Protein AF-A0A1I3LN81-F1 (afdb_monomer_lite)

pLDDT: mean 90.74, std 4.1, range [77.69, 95.94]

Secondary structure (DSSP, 8-state):
--HHHHHHHHHHHHHTT---TT-GGGSHHHH-GGG--GGGSTTSPPPPP-HHHHHTSHHHHHHH-HHHHHHH-SSGGGGGG--SSS--GGG--

Structure (mmCIF, N/CA/C/O backbone):
data_AF-A0A1I3LN81-F1
#
_entry.id   AF-A0A1I3LN81-F1
#
loop_
_atom_site.group_PDB
_atom_site.id
_atom_site.type_symbol
_atom_site.label_atom_id
_atom_site.label_alt_id
_atom_site.label_comp_id
_atom_site.label_asym_id
_atom_site.label_entity_id
_atom_site.label_seq_id
_atom_site.pdbx_PDB_ins_code
_atom_site.Cartn_x
_atom_site.Cartn_y
_atom_site.Cartn_z
_atom_site.occupancy
_atom_site.B_iso_or_equiv
_atom_site.auth_seq_id
_atom_site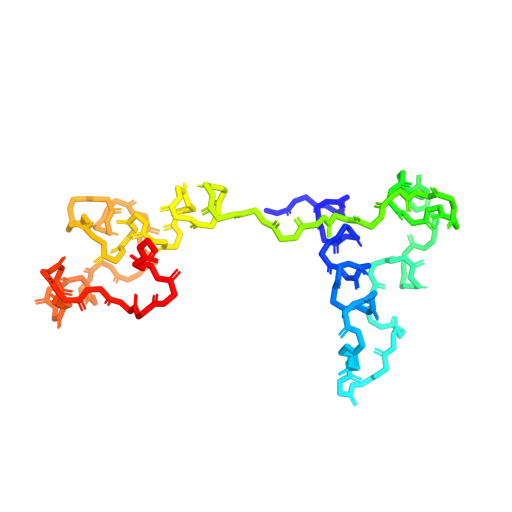.auth_comp_id
_atom_site.auth_asym_id
_atom_site.auth_atom_id
_atom_site.pdbx_PDB_model_num
ATOM 1 N N . MET A 1 1 ? 3.317 8.449 -0.378 1.00 77.69 1 MET A N 1
ATOM 2 C CA . MET A 1 1 ? 3.860 7.566 -1.420 1.00 77.69 1 MET A CA 1
ATOM 3 C C . MET A 1 1 ? 4.789 8.400 -2.273 1.00 77.69 1 MET A C 1
ATOM 5 O O . MET A 1 1 ? 4.346 9.403 -2.822 1.00 77.69 1 MET A O 1
ATOM 9 N N . THR A 1 2 ? 6.073 8.075 -2.277 1.00 91.19 2 THR A N 1
ATOM 10 C CA . THR A 1 2 ? 7.091 8.739 -3.096 1.00 91.19 2 THR A CA 1
ATOM 11 C C . THR A 1 2 ? 7.028 8.232 -4.541 1.00 91.19 2 THR A C 1
ATOM 13 O O . THR A 1 2 ? 6.511 7.140 -4.778 1.00 91.19 2 THR A O 1
ATOM 16 N N . PRO A 1 3 ? 7.594 8.966 -5.515 1.00 93.44 3 PRO A N 1
ATOM 17 C CA . PRO A 1 3 ? 7.729 8.488 -6.893 1.00 93.44 3 PRO A CA 1
ATOM 18 C C . PRO A 1 3 ? 8.336 7.081 -7.006 1.00 93.44 3 PRO A C 1
ATOM 20 O O . PRO A 1 3 ? 7.833 6.242 -7.749 1.00 93.44 3 PRO A O 1
ATOM 23 N N . ASN A 1 4 ? 9.388 6.797 -6.231 1.00 93.12 4 ASN A N 1
ATOM 24 C CA . ASN A 1 4 ? 10.046 5.492 -6.253 1.00 93.12 4 ASN A CA 1
ATOM 25 C C . ASN A 1 4 ? 9.169 4.390 -5.632 1.00 93.12 4 ASN A C 1
ATOM 27 O O . ASN A 1 4 ? 9.129 3.281 -6.150 1.00 93.12 4 ASN A O 1
ATOM 31 N N . GLU A 1 5 ? 8.414 4.693 -4.569 1.00 91.06 5 GLU A N 1
ATOM 32 C CA . GLU A 1 5 ? 7.427 3.754 -4.010 1.00 91.06 5 GLU A CA 1
ATOM 33 C C . GLU A 1 5 ? 6.308 3.438 -5.011 1.00 91.06 5 GLU A C 1
ATOM 35 O O . GLU A 1 5 ? 5.892 2.285 -5.110 1.00 91.06 5 GLU A O 1
ATOM 40 N N . SER A 1 6 ? 5.851 4.428 -5.785 1.00 90.88 6 SER A N 1
ATOM 41 C CA . SER A 1 6 ? 4.877 4.204 -6.860 1.00 90.88 6 SER A CA 1
ATOM 42 C C . SER A 1 6 ? 5.442 3.297 -7.957 1.00 90.88 6 SER A C 1
ATOM 44 O O . SER A 1 6 ? 4.765 2.370 -8.390 1.00 90.88 6 SER A O 1
ATOM 46 N N . ALA A 1 7 ? 6.700 3.504 -8.363 1.00 93.06 7 ALA A N 1
ATOM 47 C CA . ALA A 1 7 ? 7.380 2.640 -9.331 1.00 93.06 7 ALA A CA 1
ATOM 48 C C . ALA A 1 7 ? 7.500 1.189 -8.831 1.00 93.06 7 ALA A C 1
ATOM 50 O O . ALA A 1 7 ? 7.214 0.246 -9.572 1.00 93.06 7 ALA A O 1
ATOM 51 N N . ALA A 1 8 ? 7.871 1.011 -7.558 1.00 92.25 8 ALA A N 1
ATOM 52 C CA . ALA A 1 8 ? 7.935 -0.297 -6.910 1.00 92.25 8 ALA A CA 1
ATOM 53 C C . ALA A 1 8 ? 6.559 -0.986 -6.896 1.00 92.25 8 ALA A C 1
ATOM 55 O O . ALA A 1 8 ? 6.446 -2.179 -7.190 1.00 92.25 8 ALA A O 1
ATOM 56 N N . PHE A 1 9 ? 5.502 -0.231 -6.577 1.00 89.38 9 PHE A N 1
ATOM 57 C CA . PHE A 1 9 ? 4.123 -0.715 -6.598 1.00 89.38 9 PHE A CA 1
ATOM 58 C C . PHE A 1 9 ? 3.705 -1.165 -8.003 1.00 89.38 9 PHE A C 1
ATOM 60 O O . PHE A 1 9 ? 3.223 -2.287 -8.154 1.00 89.38 9 PHE A O 1
ATOM 67 N N . ASP A 1 10 ? 3.961 -0.351 -9.030 1.00 90.00 10 ASP A N 1
ATOM 68 C CA . ASP A 1 10 ? 3.634 -0.688 -10.419 1.00 90.00 10 ASP A CA 1
ATOM 69 C C . ASP A 1 10 ? 4.322 -1.985 -10.863 1.00 90.00 10 ASP A C 1
ATOM 71 O O . ASP A 1 10 ? 3.680 -2.873 -11.431 1.00 90.00 10 ASP A O 1
ATOM 75 N N . LYS A 1 11 ? 5.611 -2.151 -10.541 1.00 89.25 11 LYS A N 1
ATOM 76 C CA . LYS A 1 11 ? 6.344 -3.391 -10.836 1.00 89.25 11 LYS A CA 1
ATOM 77 C C . LYS A 1 11 ? 5.822 -4.592 -10.064 1.00 89.25 11 LYS A C 1
ATOM 79 O O . LYS A 1 11 ? 5.758 -5.675 -10.636 1.00 89.25 11 LYS A O 1
ATOM 84 N N . CYS A 1 12 ? 5.439 -4.420 -8.800 1.00 89.50 12 CYS A N 1
ATOM 85 C CA . CYS A 1 12 ? 4.814 -5.477 -8.003 1.00 89.50 12 CYS A CA 1
ATOM 86 C C . CYS A 1 12 ? 3.523 -5.978 -8.668 1.00 89.50 12 CYS A C 1
ATOM 88 O O . CYS A 1 12 ? 3.362 -7.179 -8.881 1.00 89.50 12 CYS A O 1
ATOM 90 N N . MET A 1 13 ? 2.637 -5.059 -9.064 1.00 89.12 13 MET A N 1
ATOM 91 C CA . MET A 1 13 ? 1.367 -5.403 -9.707 1.00 89.12 13 MET A CA 1
ATOM 92 C C . MET A 1 13 ? 1.584 -6.103 -11.055 1.00 89.12 13 MET A C 1
ATOM 94 O O . MET A 1 13 ? 1.019 -7.171 -11.289 1.00 89.12 13 MET A O 1
ATOM 98 N N . LEU A 1 14 ? 2.450 -5.556 -11.914 1.00 87.94 14 LEU A N 1
ATOM 99 C CA . LEU A 1 14 ? 2.771 -6.160 -13.213 1.00 87.94 14 LEU A CA 1
ATOM 100 C C . LEU A 1 14 ? 3.451 -7.529 -13.060 1.00 87.94 14 LEU A C 1
ATOM 102 O O . LEU A 1 14 ? 3.100 -8.474 -13.763 1.00 87.94 14 LEU A O 1
ATOM 106 N N . GLY A 1 15 ? 4.386 -7.664 -12.114 1.00 86.69 15 GLY A N 1
ATOM 107 C CA . GLY A 1 15 ? 5.079 -8.922 -11.821 1.00 86.69 15 GLY A CA 1
ATOM 108 C C . GLY A 1 15 ? 4.159 -10.015 -11.272 1.00 86.69 15 GLY A C 1
ATOM 109 O O . GLY A 1 15 ? 4.429 -11.196 -11.467 1.00 86.69 15 GLY A O 1
ATOM 110 N N . ALA A 1 16 ? 3.048 -9.634 -10.637 1.00 88.56 16 ALA A N 1
ATOM 111 C CA . ALA A 1 16 ? 1.989 -10.546 -10.210 1.00 88.56 16 ALA A CA 1
ATOM 112 C C . ALA A 1 16 ? 0.953 -10.851 -11.317 1.00 88.56 16 ALA A C 1
ATOM 114 O O . ALA A 1 16 ? -0.017 -11.561 -11.060 1.00 88.56 16 ALA A O 1
ATOM 115 N N . GLY A 1 17 ? 1.145 -10.338 -12.539 1.00 89.44 17 GLY A N 1
ATOM 116 C CA . GLY A 1 17 ? 0.281 -10.597 -13.694 1.00 89.44 17 GLY A CA 1
ATOM 117 C C . GLY A 1 17 ? -0.936 -9.675 -13.808 1.00 89.44 17 GLY A C 1
ATOM 118 O O . GLY A 1 17 ? -1.783 -9.896 -14.673 1.00 89.44 17 GLY A O 1
ATOM 119 N N . TYR A 1 18 ? -1.042 -8.638 -12.971 1.00 89.81 18 TYR A N 1
ATOM 120 C CA . TYR A 1 18 ? -2.101 -7.642 -13.115 1.00 89.81 18 TYR A CA 1
ATOM 121 C C . TYR A 1 18 ? -1.824 -6.727 -14.305 1.00 89.81 18 TYR A C 1
ATOM 123 O O . TYR A 1 18 ? -0.685 -6.367 -14.594 1.00 89.81 18 TYR A O 1
ATOM 131 N N . THR A 1 19 ? -2.892 -6.286 -14.962 1.00 89.62 19 THR A N 1
ATOM 132 C CA . THR A 1 19 ? -2.823 -5.333 -16.071 1.00 89.62 19 THR A CA 1
ATOM 133 C C . THR A 1 19 ? -3.579 -4.060 -15.727 1.00 89.62 19 THR A C 1
ATOM 135 O O . THR A 1 19 ? -4.715 -4.110 -15.251 1.00 89.62 19 THR A O 1
ATOM 138 N N . TYR A 1 20 ? -2.988 -2.906 -16.021 1.00 86.06 20 TYR A N 1
ATOM 139 C CA . TYR A 1 20 ? -3.671 -1.625 -15.882 1.00 86.06 20 TYR A CA 1
ATOM 140 C C . TYR A 1 20 ? -4.736 -1.454 -16.966 1.00 86.06 20 TYR A C 1
ATOM 142 O O . TYR A 1 20 ? -4.464 -1.650 -18.149 1.00 86.06 20 TYR A O 1
ATOM 150 N N . LYS A 1 21 ? -5.936 -1.012 -16.566 1.00 84.62 21 LYS A N 1
ATOM 151 C CA . LYS A 1 21 ? -7.080 -0.783 -17.468 1.00 84.62 21 LYS A CA 1
ATOM 152 C C . LYS A 1 21 ? -6.736 0.108 -18.671 1.00 84.62 21 LYS A C 1
ATOM 154 O O . LYS A 1 21 ? -7.258 -0.111 -19.756 1.00 84.62 21 LYS A O 1
ATOM 159 N N . TYR A 1 22 ? -5.868 1.099 -18.473 1.00 82.69 22 TYR A N 1
ATOM 160 C CA . TYR A 1 22 ? -5.442 2.054 -19.504 1.00 82.69 22 TYR A CA 1
ATOM 161 C C . TYR A 1 22 ? -4.004 1.803 -19.992 1.00 82.69 22 TYR A C 1
ATOM 163 O O . TYR A 1 22 ? -3.361 2.707 -20.523 1.00 82.69 22 TYR A O 1
ATOM 171 N N . GLY A 1 23 ? -3.488 0.586 -19.794 1.00 80.88 23 GLY A N 1
ATOM 172 C CA . GLY A 1 23 ? -2.116 0.212 -20.130 1.00 80.88 23 GLY A CA 1
ATOM 173 C C . GLY A 1 23 ? -1.063 0.779 -19.171 1.00 80.88 23 GLY A C 1
ATOM 174 O O . GLY A 1 23 ? -1.363 1.518 -18.233 1.00 80.88 23 GLY A O 1
ATOM 175 N N . SER A 1 24 ? 0.200 0.417 -19.409 1.00 79.31 24 SER A N 1
ATOM 176 C CA . SER A 1 24 ? 1.346 0.817 -18.580 1.00 79.31 24 SER A CA 1
ATOM 177 C C . SER A 1 24 ? 1.849 2.240 -18.846 1.00 79.31 24 SER A C 1
ATOM 179 O O . SER A 1 24 ? 2.713 2.720 -18.117 1.00 79.31 24 SER A O 1
ATOM 181 N N . SER A 1 25 ? 1.292 2.951 -19.832 1.00 78.94 25 SER A N 1
ATOM 182 C CA . SER A 1 25 ? 1.670 4.333 -20.170 1.00 78.94 25 SER A CA 1
ATOM 183 C C . SER A 1 25 ? 1.495 5.319 -19.013 1.00 78.94 25 SER A C 1
ATOM 185 O O . SER A 1 25 ? 2.194 6.325 -18.953 1.00 78.94 25 SER A O 1
ATOM 187 N N . HIS A 1 26 ? 0.600 5.004 -18.074 1.00 80.38 26 HIS A N 1
ATOM 188 C CA . HIS A 1 26 ? 0.336 5.801 -16.878 1.00 80.38 26 HIS A CA 1
ATOM 189 C C . HIS A 1 26 ? 1.230 5.432 -15.687 1.00 80.38 26 HIS A C 1
ATOM 191 O O . HIS A 1 26 ? 1.196 6.124 -14.671 1.00 80.38 26 HIS A O 1
ATOM 197 N N . THR A 1 27 ? 2.033 4.367 -15.792 1.00 88.25 27 THR A N 1
ATOM 198 C CA . THR A 1 27 ? 3.020 4.043 -14.755 1.00 88.25 27 THR A CA 1
ATOM 199 C C . THR A 1 27 ? 4.075 5.132 -14.708 1.00 88.25 27 THR A C 1
ATOM 201 O O . THR A 1 27 ? 4.397 5.764 -15.723 1.00 88.25 27 THR A O 1
ATOM 204 N N . ILE A 1 28 ? 4.645 5.366 -13.532 1.00 90.06 28 ILE A N 1
ATOM 205 C CA . ILE A 1 28 ? 5.617 6.452 -13.379 1.00 90.06 28 ILE A CA 1
ATOM 206 C C . ILE A 1 28 ? 6.882 6.216 -14.216 1.00 90.06 28 ILE A C 1
ATOM 208 O O . ILE A 1 28 ? 7.461 7.160 -14.747 1.00 90.06 28 ILE A O 1
ATOM 212 N N . CYS A 1 29 ? 7.254 4.950 -14.421 1.00 90.94 29 CYS A N 1
ATOM 213 C CA . CYS A 1 29 ? 8.412 4.574 -15.225 1.00 90.94 29 CYS A CA 1
ATOM 214 C C . CYS A 1 29 ? 8.238 4.865 -16.719 1.00 90.94 29 CYS A C 1
ATOM 216 O O . CYS A 1 29 ? 9.218 5.165 -17.395 1.00 90.94 29 CYS A O 1
ATOM 218 N N . THR A 1 30 ? 7.010 4.788 -17.244 1.00 90.31 30 THR A N 1
ATOM 219 C CA . THR A 1 30 ? 6.724 5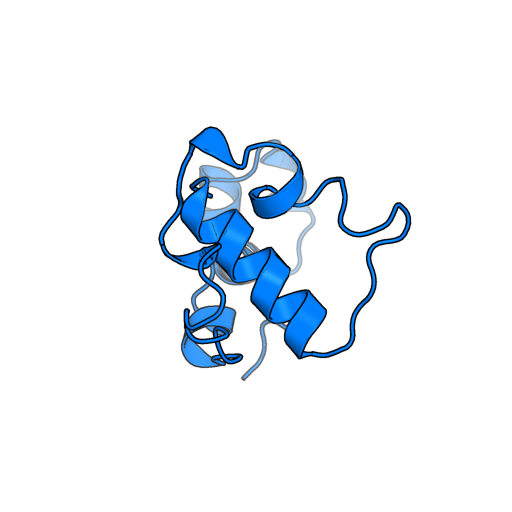.108 -18.652 1.00 90.31 30 THR A CA 1
ATOM 220 C C . THR A 1 30 ? 6.391 6.584 -18.851 1.00 90.31 30 THR A C 1
ATOM 222 O O . THR A 1 30 ? 6.818 7.176 -19.837 1.00 90.31 30 THR A O 1
ATOM 225 N N . SER A 1 31 ? 5.654 7.193 -17.919 1.00 90.94 31 SER A N 1
ATOM 226 C CA . SER A 1 31 ? 5.207 8.588 -18.036 1.00 90.94 31 SER A CA 1
ATOM 227 C C . SER A 1 31 ? 6.295 9.610 -17.694 1.00 90.94 31 SER A C 1
ATOM 229 O O . SER A 1 31 ? 6.278 10.717 -18.228 1.00 90.94 31 SER A O 1
ATOM 231 N N . GLN A 1 32 ? 7.246 9.263 -16.819 1.00 92.06 32 GLN A N 1
ATOM 232 C CA . GLN A 1 32 ? 8.303 10.165 -16.347 1.00 92.06 32 GLN A CA 1
ATOM 233 C C . GLN A 1 32 ? 9.693 9.496 -16.370 1.00 92.06 32 GLN A C 1
ATOM 235 O O . GLN A 1 32 ? 10.354 9.391 -15.332 1.00 92.06 32 GLN A O 1
ATOM 240 N N . PRO A 1 33 ? 10.189 9.063 -17.548 1.00 89.19 33 PRO A N 1
ATOM 241 C CA . PRO A 1 33 ? 11.468 8.353 -17.652 1.00 89.19 33 PRO A CA 1
ATOM 242 C C . PRO A 1 33 ? 12.674 9.206 -17.222 1.00 89.19 33 PRO A C 1
ATOM 244 O O . PRO A 1 33 ? 13.687 8.668 -16.779 1.00 89.19 33 PRO A O 1
ATOM 247 N N . SER A 1 34 ? 12.566 10.537 -17.291 1.00 93.25 34 SER A N 1
ATOM 248 C CA . SER A 1 34 ? 13.620 11.478 -16.883 1.00 93.25 34 SER A CA 1
ATOM 249 C C . SER A 1 34 ? 13.940 11.449 -15.386 1.00 93.25 34 SER A C 1
ATOM 251 O O . SER A 1 34 ? 15.028 11.870 -15.001 1.00 93.25 34 SER A O 1
ATOM 253 N N . LEU A 1 35 ? 13.040 10.929 -14.541 1.00 91.19 35 LEU A N 1
ATOM 254 C CA . LEU A 1 35 ? 13.282 10.802 -13.100 1.00 91.19 35 LEU A CA 1
ATOM 255 C C . LEU A 1 35 ? 14.326 9.732 -12.757 1.00 91.19 35 LEU A C 1
ATOM 257 O O . LEU A 1 35 ? 14.827 9.731 -11.635 1.00 91.19 35 LEU A O 1
ATOM 261 N N . ASN A 1 36 ? 14.639 8.827 -13.695 1.00 91.31 36 ASN A N 1
ATOM 262 C CA . ASN A 1 36 ? 15.639 7.765 -13.539 1.00 91.31 36 ASN A C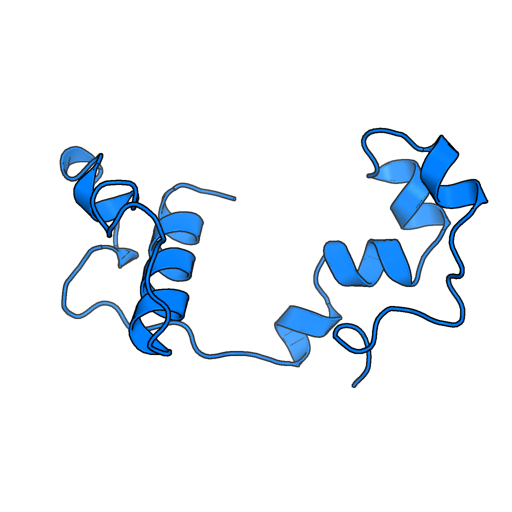A 1
ATOM 263 C C . ASN A 1 36 ? 15.538 7.031 -12.184 1.00 91.31 36 ASN A C 1
ATOM 265 O O . ASN A 1 36 ? 16.532 6.822 -11.481 1.00 91.31 36 ASN A O 1
ATOM 269 N N . LEU A 1 37 ? 14.305 6.696 -11.788 1.00 94.56 37 LEU A N 1
ATOM 270 C CA . LEU A 1 37 ? 14.023 6.092 -10.490 1.00 94.56 37 LEU A CA 1
ATOM 271 C C . LEU A 1 37 ? 14.678 4.702 -10.407 1.00 94.56 37 LEU A C 1
ATOM 273 O O . LEU A 1 37 ? 14.549 3.929 -11.361 1.00 94.56 37 LEU A O 1
ATOM 277 N N . PRO A 1 38 ? 15.329 4.347 -9.282 1.00 93.25 38 PRO A N 1
ATOM 278 C CA . PRO A 1 38 ? 15.943 3.033 -9.092 1.00 93.25 38 PRO A CA 1
ATOM 279 C C . PRO A 1 38 ? 15.017 1.866 -9.439 1.00 93.25 38 PRO A C 1
ATOM 281 O O . PRO A 1 38 ? 15.433 0.929 -10.113 1.00 93.25 38 PRO A O 1
ATOM 284 N N . GLU A 1 39 ? 13.749 1.955 -9.044 1.00 92.94 39 GLU A N 1
ATOM 285 C CA . GLU A 1 39 ? 12.759 0.902 -9.278 1.00 92.94 39 GLU A CA 1
ATOM 286 C C . GLU A 1 39 ? 12.407 0.727 -10.755 1.00 92.94 39 GLU A C 1
ATOM 288 O O . GLU A 1 39 ? 12.099 -0.380 -11.183 1.00 92.94 39 GLU A O 1
ATOM 293 N N . CYS A 1 40 ? 12.536 1.772 -11.575 1.00 91.94 40 CYS A N 1
ATOM 294 C CA . CYS A 1 40 ? 12.251 1.703 -13.009 1.00 91.94 40 CYS A CA 1
ATOM 295 C C . CYS A 1 40 ? 13.325 0.971 -13.821 1.00 91.94 40 CYS A C 1
ATOM 297 O O . CYS A 1 40 ? 13.155 0.779 -15.026 1.00 91.94 40 CYS A O 1
ATOM 299 N N . ARG A 1 41 ? 14.425 0.546 -13.190 1.00 90.94 41 ARG A N 1
ATOM 300 C CA . ARG A 1 41 ? 15.470 -0.215 -13.874 1.00 90.94 41 ARG A CA 1
ATOM 301 C C . ARG A 1 41 ? 14.988 -1.634 -14.213 1.00 90.94 41 ARG A C 1
ATOM 303 O O . ARG A 1 41 ? 14.234 -2.225 -13.428 1.00 90.94 41 ARG A O 1
ATOM 310 N N . PRO A 1 42 ? 15.420 -2.211 -15.349 1.00 86.44 42 PRO A N 1
ATOM 311 C CA . PRO A 1 42 ? 15.028 -3.566 -15.743 1.00 86.44 42 PRO A CA 1
ATOM 312 C C . PRO A 1 42 ? 15.405 -4.641 -14.716 1.00 86.44 42 PRO A C 1
ATOM 314 O O . PRO A 1 42 ? 14.656 -5.592 -14.519 1.00 86.44 42 PRO A O 1
ATOM 317 N N . ASP A 1 43 ? 16.543 -4.471 -14.044 1.00 89.00 43 ASP A N 1
ATOM 318 C CA . ASP A 1 43 ? 17.105 -5.387 -13.049 1.00 89.00 43 ASP A CA 1
ATOM 319 C C . ASP A 1 43 ? 16.622 -5.117 -11.618 1.00 89.00 43 ASP A C 1
ATOM 321 O O . ASP A 1 43 ? 16.902 -5.911 -10.719 1.00 89.00 43 ASP A O 1
ATOM 325 N N . ALA A 1 44 ? 15.885 -4.023 -11.382 1.00 90.00 44 ALA A N 1
ATOM 326 C CA . ALA A 1 44 ? 15.401 -3.724 -10.041 1.00 90.00 44 ALA A CA 1
ATOM 327 C C . ALA A 1 44 ? 14.468 -4.848 -9.543 1.00 90.00 44 ALA A C 1
ATOM 329 O O . ALA A 1 44 ? 13.570 -5.277 -10.283 1.00 90.00 44 ALA A O 1
ATOM 330 N N . PRO A 1 45 ? 14.670 -5.334 -8.307 1.00 87.88 45 PRO A N 1
ATOM 331 C CA . PRO A 1 45 ? 13.937 -6.471 -7.778 1.00 87.88 45 PRO A CA 1
ATOM 332 C C . PRO A 1 45 ? 12.451 -6.144 -7.666 1.00 87.88 45 PRO A C 1
ATOM 334 O O . PRO A 1 45 ? 12.073 -5.068 -7.219 1.00 87.88 45 PRO A O 1
ATOM 337 N N . VAL A 1 46 ? 11.590 -7.091 -8.036 1.00 85.88 46 VAL A N 1
ATOM 338 C CA . VAL A 1 46 ? 10.148 -6.926 -7.831 1.00 85.88 46 VAL A CA 1
ATOM 339 C C . VAL A 1 46 ? 9.851 -7.076 -6.336 1.00 85.88 46 VAL A C 1
ATOM 341 O O . VAL A 1 46 ? 10.168 -8.130 -5.766 1.00 85.88 46 VAL A O 1
ATOM 344 N N . PRO A 1 47 ? 9.239 -6.069 -5.682 1.00 82.00 47 PRO A N 1
ATOM 345 C CA . PRO A 1 47 ? 8.841 -6.191 -4.290 1.00 82.00 47 PRO A CA 1
ATOM 346 C C . PRO A 1 47 ? 7.926 -7.397 -4.113 1.00 82.00 47 PRO A C 1
ATOM 348 O O . PRO A 1 47 ? 6.937 -7.551 -4.827 1.00 82.00 47 PRO A O 1
ATOM 351 N N . ARG A 1 48 ? 8.239 -8.256 -3.143 1.00 84.50 48 ARG A N 1
ATOM 352 C CA . ARG A 1 48 ? 7.370 -9.385 -2.808 1.00 84.50 48 ARG A CA 1
ATOM 353 C C . ARG A 1 48 ? 6.288 -8.956 -1.813 1.00 84.50 48 ARG A C 1
ATOM 355 O O . ARG A 1 48 ? 6.517 -8.029 -1.022 1.00 84.50 48 ARG A O 1
ATOM 362 N N . PRO A 1 49 ? 5.114 -9.610 -1.836 1.00 82.31 49 PRO A N 1
ATOM 363 C CA . PRO A 1 49 ? 4.134 -9.478 -0.772 1.00 82.31 49 PRO A CA 1
ATOM 364 C C . PRO A 1 49 ? 4.764 -9.818 0.581 1.00 82.31 49 PRO A C 1
ATOM 366 O O . PRO A 1 49 ? 5.499 -10.794 0.706 1.00 82.31 49 PRO A O 1
ATOM 369 N N . ASP A 1 50 ? 4.465 -9.004 1.587 1.00 88.38 50 ASP A N 1
ATOM 370 C CA . ASP A 1 50 ? 4.945 -9.174 2.956 1.00 88.38 50 ASP A CA 1
ATOM 371 C C . ASP A 1 50 ? 3.747 -8.988 3.891 1.00 88.38 50 ASP A C 1
ATOM 373 O O . ASP A 1 50 ? 3.121 -7.921 3.916 1.00 88.38 50 ASP A O 1
ATOM 377 N N . ILE A 1 51 ? 3.403 -10.055 4.620 1.00 91.69 51 ILE A N 1
ATOM 378 C CA . ILE A 1 51 ? 2.265 -10.077 5.543 1.00 91.69 51 ILE A CA 1
ATOM 379 C C . ILE A 1 51 ? 2.488 -9.088 6.686 1.00 91.69 51 ILE A C 1
ATOM 381 O O . ILE A 1 51 ? 1.589 -8.308 6.988 1.00 91.69 51 ILE A O 1
ATOM 385 N N . THR A 1 52 ? 3.680 -9.054 7.273 1.00 93.75 52 THR A N 1
ATOM 386 C CA . THR A 1 52 ? 4.017 -8.140 8.368 1.00 93.75 52 THR A CA 1
ATOM 387 C C . THR A 1 52 ? 3.867 -6.692 7.917 1.00 93.75 52 THR A C 1
ATOM 389 O O . THR A 1 52 ? 3.217 -5.893 8.592 1.00 93.75 52 THR A O 1
ATOM 392 N N . ARG A 1 53 ? 4.382 -6.353 6.728 1.00 90.31 53 ARG A N 1
ATOM 393 C CA . ARG A 1 53 ? 4.227 -5.007 6.150 1.00 90.31 53 ARG A CA 1
ATOM 394 C C . ARG A 1 53 ? 2.763 -4.658 5.876 1.00 90.31 53 ARG A C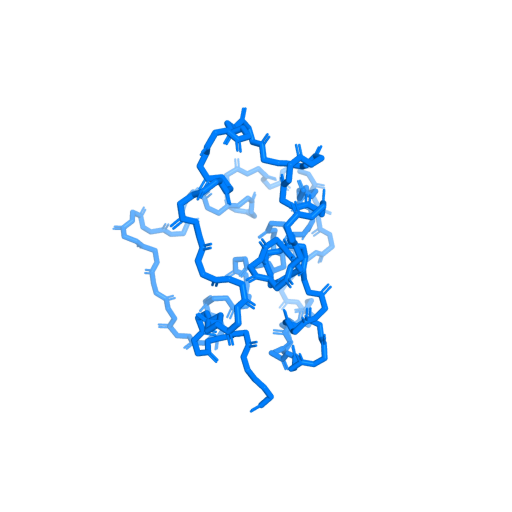 1
ATOM 396 O O . ARG A 1 53 ? 2.351 -3.529 6.129 1.00 90.31 53 ARG A O 1
ATOM 403 N N . ARG A 1 54 ? 1.968 -5.609 5.371 1.00 91.81 54 ARG A N 1
ATOM 404 C CA . ARG A 1 54 ? 0.526 -5.426 5.116 1.00 91.81 54 ARG A CA 1
ATOM 405 C C . ARG A 1 54 ? -0.234 -5.140 6.411 1.00 91.81 54 ARG A C 1
ATOM 407 O O . ARG A 1 54 ? -0.954 -4.144 6.487 1.00 91.81 54 ARG A O 1
ATOM 414 N N . LEU A 1 55 ? -0.056 -5.984 7.427 1.00 94.62 55 LEU A N 1
ATOM 415 C CA . LEU A 1 55 ? -0.785 -5.894 8.696 1.00 94.62 55 LEU A CA 1
ATOM 416 C C . LEU A 1 55 ? -0.408 -4.651 9.509 1.00 94.62 55 LEU A C 1
ATOM 418 O O . LEU A 1 55 ? -1.265 -4.131 10.219 1.00 94.62 55 LEU A O 1
ATOM 422 N N . ASN A 1 56 ? 0.826 -4.162 9.362 1.00 93.81 56 ASN A N 1
ATOM 423 C CA . ASN A 1 56 ? 1.322 -2.936 9.997 1.00 93.81 56 ASN A CA 1
ATOM 424 C C . ASN A 1 56 ? 1.142 -1.682 9.122 1.00 93.81 56 ASN A C 1
ATOM 426 O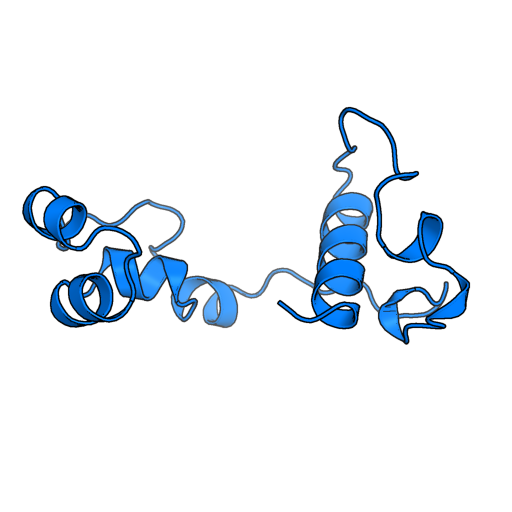 O . ASN A 1 56 ? 1.713 -0.632 9.408 1.00 93.81 56 ASN A O 1
ATOM 430 N N . SER A 1 57 ? 0.385 -1.769 8.026 1.00 92.69 57 SER A N 1
ATOM 431 C CA . SER A 1 57 ? 0.113 -0.608 7.182 1.00 92.69 57 SER A CA 1
ATOM 432 C C . SER A 1 57 ? -0.836 0.376 7.874 1.00 92.69 57 SER A C 1
ATOM 434 O O . SER A 1 57 ? -1.776 -0.023 8.562 1.00 92.69 57 SER A O 1
ATOM 436 N N . GLY A 1 58 ? -0.685 1.674 7.590 1.00 92.81 58 GLY A N 1
ATOM 437 C CA . GLY A 1 58 ? -1.620 2.697 8.078 1.00 92.81 58 GLY A CA 1
ATOM 438 C C . GLY A 1 58 ? -3.062 2.508 7.578 1.00 92.81 58 GLY A C 1
ATOM 439 O O . GLY A 1 58 ? -4.000 3.065 8.145 1.00 92.81 58 GLY A O 1
ATOM 440 N N . TYR A 1 59 ? -3.279 1.713 6.522 1.00 93.06 59 TYR A N 1
ATOM 441 C CA . TYR A 1 59 ? -4.622 1.258 6.157 1.00 93.06 59 T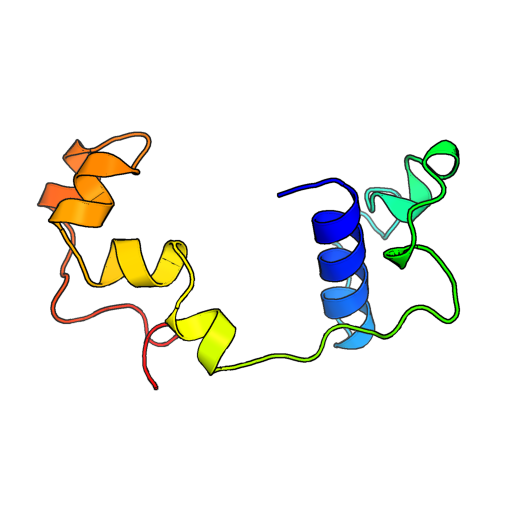YR A CA 1
ATOM 442 C C . TYR A 1 59 ? -5.194 0.338 7.238 1.00 93.06 59 TYR A C 1
ATOM 444 O O . TYR A 1 59 ? -6.238 0.661 7.801 1.00 93.06 59 TYR A O 1
ATOM 452 N N . CYS A 1 60 ? -4.499 -0.753 7.569 1.00 95.31 60 CYS A N 1
ATOM 453 C CA . CYS A 1 60 ? -4.968 -1.694 8.581 1.00 95.31 60 CYS A CA 1
ATOM 454 C C . CYS A 1 60 ? -5.013 -1.080 9.980 1.00 95.31 60 CYS A C 1
ATOM 456 O O . CYS A 1 60 ? -5.956 -1.340 10.723 1.00 95.31 60 CYS A O 1
ATOM 458 N N . GLU A 1 61 ? -4.077 -0.195 10.322 1.00 94.88 61 GLU A N 1
ATOM 459 C CA . GLU A 1 61 ? -4.107 0.514 11.601 1.00 94.88 61 GLU A CA 1
ATOM 460 C C . GLU A 1 61 ? -5.361 1.393 11.742 1.00 94.88 61 GLU A C 1
ATOM 462 O O . GLU A 1 61 ? -6.044 1.329 12.764 1.00 94.88 61 GLU A O 1
ATOM 467 N N . ARG A 1 62 ? -5.763 2.118 10.684 1.00 94.69 62 ARG A N 1
ATOM 468 C CA . ARG A 1 62 ? -7.035 2.872 10.673 1.00 94.69 62 ARG A CA 1
ATOM 469 C C . ARG A 1 62 ? -8.267 1.990 10.845 1.00 94.69 62 ARG A C 1
ATOM 471 O O . ARG A 1 62 ? -9.280 2.491 11.311 1.00 94.69 62 ARG A O 1
ATOM 478 N N . LYS A 1 63 ? -8.207 0.716 10.454 1.00 93.88 63 LYS A N 1
ATOM 479 C CA . LYS A 1 63 ? -9.330 -0.228 10.575 1.00 93.88 63 LYS A CA 1
ATOM 480 C C . LYS A 1 63 ? -9.405 -0.918 11.933 1.00 93.88 63 LYS A C 1
ATOM 482 O O . LYS A 1 63 ? -10.453 -1.450 12.260 1.00 93.88 63 LYS A O 1
ATOM 487 N N . ARG A 1 64 ? -8.324 -0.901 12.716 1.00 93.88 64 ARG A N 1
ATOM 488 C CA . ARG A 1 64 ? -8.259 -1.536 14.043 1.00 93.88 64 ARG A CA 1
ATOM 489 C C . ARG A 1 64 ? -8.205 -0.533 15.199 1.00 93.88 64 ARG A C 1
ATOM 491 O O . ARG A 1 64 ? -8.437 -0.909 16.340 1.00 93.88 64 ARG A O 1
ATOM 498 N N . SER A 1 65 ? -7.887 0.735 14.928 1.00 94.88 65 SER A N 1
ATOM 499 C CA . SER A 1 65 ? -7.739 1.777 15.948 1.00 94.88 65 SER A CA 1
ATOM 500 C C . SER A 1 65 ? -8.580 3.008 15.626 1.00 94.88 65 SER A C 1
ATOM 502 O O . SER A 1 65 ? -8.275 3.783 14.716 1.00 94.88 65 SER A O 1
ATOM 504 N N . TYR A 1 66 ? -9.610 3.235 16.441 1.00 94.94 66 TYR A N 1
ATOM 505 C CA . TYR A 1 66 ? -10.460 4.423 16.360 1.00 94.94 66 TYR A CA 1
ATOM 506 C C . TYR A 1 66 ? -9.672 5.725 16.559 1.00 94.94 66 TYR A C 1
ATOM 508 O O . TYR A 1 66 ? -9.845 6.683 15.805 1.00 94.94 66 TYR A O 1
ATOM 516 N N . ALA A 1 67 ? -8.749 5.749 17.527 1.00 95.50 67 ALA A N 1
ATOM 517 C CA . ALA A 1 67 ? -7.903 6.912 17.786 1.00 95.50 67 ALA A CA 1
ATOM 518 C C . ALA A 1 67 ? -7.015 7.245 16.577 1.00 95.50 67 ALA A C 1
ATOM 520 O O . ALA A 1 67 ? -6.912 8.407 16.172 1.00 95.50 67 ALA A O 1
ATOM 521 N N . PHE A 1 68 ? -6.418 6.222 15.958 1.00 95.62 68 PHE A N 1
ATOM 522 C CA . PHE A 1 68 ? -5.611 6.402 14.755 1.00 95.62 68 PHE A CA 1
ATOM 523 C C . PHE A 1 68 ? -6.464 6.851 13.564 1.00 95.62 68 PHE A C 1
ATOM 525 O O . PHE A 1 68 ? -6.062 7.757 12.828 1.00 95.62 68 PHE A O 1
ATOM 532 N N . CYS A 1 69 ? -7.665 6.283 13.404 1.00 95.62 69 CYS A N 1
ATOM 533 C CA . CYS A 1 69 ? -8.631 6.702 12.392 1.00 95.62 69 CYS A CA 1
ATOM 534 C C . CYS A 1 69 ? -8.954 8.195 12.518 1.00 95.62 69 CYS A C 1
ATOM 536 O O . CYS A 1 69 ? -8.730 8.938 11.565 1.00 95.62 69 CYS A O 1
ATOM 538 N N . LYS A 1 70 ? -9.377 8.672 13.698 1.00 95.94 70 LYS A N 1
ATOM 539 C CA . LYS A 1 70 ? -9.734 10.091 13.889 1.00 95.94 70 LYS A CA 1
ATOM 540 C C . LYS A 1 70 ? -8.581 11.052 13.632 1.00 95.94 70 LYS A C 1
ATOM 542 O O . LYS A 1 70 ? -8.810 12.149 13.135 1.00 95.94 70 LYS A O 1
ATOM 547 N N . LYS A 1 71 ? -7.350 10.641 13.938 1.00 95.69 71 LYS A N 1
ATOM 548 C CA . LYS A 1 71 ? -6.152 11.461 13.719 1.00 95.69 71 LYS A CA 1
ATOM 549 C C . LYS A 1 71 ? -5.763 11.584 12.240 1.00 95.69 71 LYS A C 1
ATOM 551 O O . LYS A 1 71 ? -5.169 12.585 11.858 1.00 95.69 71 LYS A O 1
ATOM 556 N N . THR A 1 72 ? -6.028 10.559 11.429 1.00 94.00 72 THR A N 1
ATOM 557 C CA . THR A 1 72 ? -5.444 10.425 10.077 1.00 94.00 72 THR A CA 1
ATOM 558 C C . THR A 1 72 ? -6.468 10.403 8.944 1.00 94.00 72 THR A C 1
ATOM 560 O O . THR A 1 72 ? -6.097 10.522 7.775 1.00 94.00 72 THR A O 1
ATOM 563 N N . ALA A 1 73 ? -7.754 10.219 9.246 1.00 91.44 73 ALA A N 1
ATOM 564 C CA . ALA A 1 73 ? -8.812 10.241 8.249 1.00 91.44 73 ALA A CA 1
ATOM 565 C C . ALA A 1 73 ? -9.028 11.660 7.708 1.00 91.44 73 ALA A C 1
ATOM 567 O O . ALA A 1 73 ? -9.062 12.628 8.461 1.00 91.44 73 ALA A O 1
ATOM 568 N N . ILE A 1 74 ? -9.251 11.760 6.394 1.00 90.56 74 ILE A N 1
ATOM 569 C CA . ILE A 1 74 ? -9.637 13.018 5.736 1.00 90.56 74 ILE A CA 1
ATOM 570 C C . ILE A 1 74 ? -10.980 13.515 6.292 1.00 90.56 74 ILE A C 1
ATOM 572 O O . ILE A 1 74 ? -11.162 14.708 6.503 1.00 90.56 74 ILE A O 1
ATOM 576 N N . LEU A 1 75 ? -11.903 12.584 6.560 1.00 92.31 75 LEU A N 1
ATOM 577 C CA . LEU A 1 75 ? -13.195 12.857 7.178 1.00 92.31 75 LEU A CA 1
ATOM 578 C C . LEU A 1 75 ? -13.334 12.036 8.473 1.00 92.31 75 LEU A C 1
ATOM 580 O O . LEU A 1 75 ? -13.741 10.873 8.412 1.00 92.31 75 LEU A O 1
ATOM 584 N N . PRO A 1 76 ? -13.017 12.616 9.646 1.00 92.75 76 PRO A N 1
ATOM 585 C CA . PRO A 1 76 ? -13.051 11.900 10.924 1.00 92.75 76 PRO A CA 1
ATOM 586 C C . PRO A 1 76 ? -14.427 11.339 11.298 1.00 92.75 76 PRO A C 1
ATOM 588 O O . PRO A 1 76 ? -14.497 10.328 11.988 1.00 92.75 76 PRO A O 1
ATOM 591 N N . ALA A 1 77 ? -15.515 11.940 10.803 1.00 94.06 77 ALA A N 1
ATOM 592 C CA . ALA A 1 77 ? -16.881 11.471 11.049 1.00 94.06 77 ALA A CA 1
ATOM 593 C C . ALA A 1 77 ? -17.126 10.029 10.565 1.00 94.06 77 ALA A C 1
ATOM 595 O O . ALA A 1 77 ? -17.945 9.320 11.137 1.00 94.06 77 ALA A O 1
ATOM 596 N N . VAL A 1 78 ? -16.385 9.563 9.553 1.00 92.50 78 VAL A N 1
ATOM 597 C CA . VAL A 1 78 ? -16.486 8.178 9.060 1.00 92.50 78 VAL A CA 1
ATOM 598 C C . VAL A 1 78 ? -16.003 7.173 10.110 1.00 92.50 78 VAL A C 1
ATOM 600 O O . VAL A 1 78 ? -16.467 6.039 10.134 1.00 92.50 78 VAL A O 1
ATOM 603 N N . CYS A 1 79 ? -15.097 7.572 11.004 1.00 94.69 79 CYS A N 1
ATOM 604 C CA . CYS A 1 79 ? -14.597 6.693 12.057 1.00 94.69 79 CYS A CA 1
ATOM 605 C C . CYS A 1 79 ? -15.674 6.360 13.101 1.00 94.69 79 CYS A C 1
ATOM 607 O O . CYS A 1 79 ? -15.546 5.350 13.781 1.00 94.69 79 CYS A O 1
ATOM 609 N N . GLU A 1 80 ? -16.726 7.175 13.228 1.00 94.75 80 GLU A N 1
ATOM 610 C CA . GLU A 1 80 ? -17.817 6.951 14.188 1.00 94.75 80 GLU A CA 1
ATOM 611 C C . GLU A 1 80 ? -18.738 5.790 13.776 1.00 94.75 80 GLU A C 1
ATOM 613 O O . GLU A 1 80 ? -19.427 5.219 14.615 1.00 94.75 80 GLU A O 1
ATOM 618 N N . THR A 1 81 ? -18.748 5.418 12.491 1.00 92.94 81 THR A N 1
ATOM 619 C CA . THR A 1 81 ? -19.593 4.339 11.952 1.00 92.94 81 THR A CA 1
ATOM 620 C C . THR A 1 81 ? -18.823 3.049 11.664 1.00 92.94 81 THR A C 1
ATOM 622 O O . THR A 1 81 ? -19.403 2.085 11.166 1.00 92.94 81 THR A O 1
ATOM 625 N N . MET A 1 82 ? -17.517 3.016 11.942 1.00 92.06 82 MET A N 1
ATOM 626 C CA . MET A 1 82 ? -16.668 1.854 11.680 1.00 92.06 82 MET A CA 1
ATOM 627 C C . MET A 1 82 ? -16.717 0.828 12.813 1.00 92.06 82 MET A C 1
ATOM 629 O O . MET A 1 82 ? -16.700 1.179 13.990 1.00 92.06 82 MET A O 1
ATOM 633 N N . ASP A 1 83 ? -16.683 -0.451 12.437 1.00 94.12 83 ASP A N 1
ATOM 634 C CA . ASP A 1 83 ? -16.446 -1.554 13.366 1.00 94.12 83 ASP A CA 1
ATOM 635 C C . ASP A 1 83 ? -14.943 -1.860 13.442 1.00 94.12 83 ASP A C 1
ATOM 637 O O . ASP A 1 83 ? -14.353 -2.414 12.514 1.00 94.12 83 ASP A O 1
ATOM 641 N N . PHE A 1 84 ? -14.319 -1.476 14.556 1.00 92.94 84 PHE A N 1
ATOM 642 C CA . PHE A 1 84 ? -12.894 -1.714 14.804 1.00 92.94 84 PHE A CA 1
ATOM 643 C C . PHE A 1 84 ? -12.598 -3.111 15.365 1.00 92.94 84 PHE A C 1
ATOM 645 O O . PHE A 1 84 ? -11.437 -3.520 15.379 1.00 92.94 84 PHE A O 1
ATOM 652 N N . ASN A 1 85 ? -13.622 -3.842 15.820 1.00 93.06 85 ASN A N 1
ATOM 653 C CA . ASN A 1 85 ? -13.479 -5.212 16.318 1.00 93.06 85 ASN A CA 1
ATOM 654 C C . ASN A 1 85 ? -13.546 -6.237 15.181 1.00 93.06 85 ASN A C 1
ATOM 656 O O . ASN A 1 85 ? -13.033 -7.345 15.328 1.00 93.06 85 ASN A O 1
ATOM 660 N N . ASN A 1 86 ? -14.138 -5.860 14.047 1.00 94.25 86 ASN A N 1
ATOM 661 C CA . ASN A 1 86 ? -14.238 -6.686 12.851 1.00 94.25 86 ASN A CA 1
ATOM 662 C C . ASN A 1 86 ? -13.569 -6.001 11.641 1.00 94.25 86 ASN A C 1
ATOM 664 O O . ASN A 1 86 ? -14.255 -5.509 10.737 1.00 94.25 86 ASN A O 1
ATOM 668 N N . PRO A 1 87 ? -12.225 -5.915 11.617 1.00 92.06 87 PRO A N 1
ATOM 669 C CA . PRO A 1 87 ? -11.518 -5.291 10.512 1.00 92.06 87 PRO A CA 1
ATOM 670 C C . PRO A 1 87 ? -11.659 -6.128 9.226 1.00 92.06 87 PRO A C 1
ATOM 672 O O . PRO A 1 87 ? -11.922 -7.330 9.283 1.00 92.06 87 PRO A O 1
ATOM 675 N N . PRO A 1 88 ? -11.423 -5.520 8.051 1.00 93.75 88 PRO A N 1
ATOM 676 C CA . PRO A 1 88 ? -11.440 -6.234 6.781 1.00 93.75 88 PRO A CA 1
ATOM 677 C C . PRO A 1 88 ? -10.512 -7.466 6.777 1.00 93.75 88 PRO A C 1
ATOM 679 O O . PRO A 1 88 ? -9.450 -7.413 7.409 1.00 93.75 88 PRO A O 1
ATOM 682 N N . PRO A 1 89 ? -10.843 -8.548 6.043 1.00 94.00 89 PRO A N 1
ATOM 683 C CA . PRO A 1 89 ? -10.046 -9.780 6.024 1.00 94.00 89 PRO A CA 1
ATOM 684 C C . PRO A 1 89 ? -8.582 -9.575 5.618 1.00 94.00 89 PRO A C 1
ATOM 686 O O . PRO A 1 89 ? -7.682 -10.251 6.115 1.00 94.00 89 PRO A O 1
ATOM 689 N N . GLU A 1 90 ? -8.296 -8.597 4.757 1.00 92.19 90 GLU A N 1
ATOM 690 C CA . GLU A 1 90 ? -6.930 -8.238 4.373 1.00 92.19 90 GLU A CA 1
ATOM 691 C C . GLU A 1 90 ? -6.113 -7.601 5.513 1.00 92.19 90 GLU A C 1
ATOM 693 O O . GLU A 1 90 ? -4.902 -7.412 5.384 1.00 92.19 90 GLU A O 1
ATOM 698 N N . CYS A 1 91 ? -6.764 -7.290 6.627 1.00 94.62 91 CYS A N 1
ATOM 699 C CA . CYS A 1 91 ? -6.176 -6.837 7.873 1.00 94.62 91 CYS A CA 1
ATOM 700 C C . CYS A 1 91 ? -6.329 -7.888 8.974 1.00 94.62 91 CYS A C 1
ATOM 702 O O . CYS A 1 91 ? -6.349 -7.524 10.149 1.00 94.62 91 CYS A O 1
ATOM 704 N N . LEU A 1 92 ? -6.393 -9.170 8.632 1.00 91.00 92 LEU A N 1
ATOM 705 C CA . LEU A 1 92 ? -6.264 -10.282 9.572 1.00 91.00 92 LEU A CA 1
ATOM 706 C C . LEU A 1 92 ? -4.983 -11.090 9.266 1.00 91.00 92 LEU A C 1
ATOM 708 O O . LEU A 1 92 ? -4.548 -11.085 8.103 1.00 91.00 92 LEU A O 1
ATOM 712 N N . PRO A 1 93 ? -4.345 -11.694 10.295 1.00 86.62 93 PRO A N 1
ATOM 713 C CA . PRO A 1 93 ? -3.154 -12.532 10.141 1.00 86.62 93 PRO A CA 1
ATOM 714 C C . PRO A 1 93 ? -3.319 -13.647 9.112 1.00 86.62 93 PRO A C 1
ATOM 716 O O . PRO A 1 93 ? -4.375 -14.315 9.137 1.00 86.62 93 PRO A O 1
#

Foldseek 3Di:
DDLLVQLLVLLLCVVVVHADPVGCCPRSCNVPVVVVHQSSDPPRDRDDDDLVCQLPDLVLCLLQDLVSVCVPPPDNVVSVVGDNVDGDPSNDD

Sequence (93 aa):
MTPNESAAFDKCMLGAGYTYKYGSSHTICTSQPSLNLPECRPDAPVPRPDITRRLNSGYCERKRSYAFCKKTAILPAVCETMDFNNPPPECLP

Radius of gyration: 16.59 Å; chains: 1; bounding box: 37×26×38 Å

Organism: NCBI:txid420953